Protein AF-A0A924YQ47-F1 (afdb_monomer_lite)

Sequence (89 aa):
MDAPQPNSEMPRAGSDTERQNDAELAKSLSLSRRRAPVVSVPGLTILRCLGEGAYGSVWLAREKNTGKLVAVKVYSHRGGLDWSLLCRE

Foldseek 3Di:
DDDDDDPPPDPDPDDPDDDDDPVRVVVVCVVPPDDDPPDDDPQKAWDAWPDADPQGTWTWIAGNPPRDTDIDGDGPDPPDPPVVVVPDD

Structure (mmCIF, N/CA/C/O backbone):
data_AF-A0A924YQ47-F1
#
_entry.id   AF-A0A924YQ47-F1
#
loop_
_atom_site.group_PDB
_atom_site.id
_atom_site.type_symbol
_atom_site.label_atom_id
_atom_site.label_alt_id
_atom_site.label_comp_id
_atom_site.label_asym_id
_atom_site.label_entity_id
_atom_site.label_seq_id
_atom_site.pdbx_PDB_ins_code
_atom_site.Cartn_x
_atom_site.Cartn_y
_atom_site.Cartn_z
_atom_site.occupancy
_atom_site.B_iso_or_equiv
_atom_site.auth_seq_id
_atom_site.auth_comp_id
_atom_site.auth_asym_id
_atom_site.auth_atom_id
_atom_site.pdbx_PDB_model_num
ATOM 1 N N . MET A 1 1 ? -3.634 -54.679 -41.715 1.00 43.31 1 MET A N 1
ATOM 2 C CA . MET A 1 1 ? -4.016 -54.341 -40.329 1.00 43.31 1 MET A CA 1
ATOM 3 C C . MET A 1 1 ? -2.799 -53.673 -39.723 1.00 43.31 1 MET A C 1
ATOM 5 O O . MET A 1 1 ? -1.943 -54.368 -39.200 1.00 43.31 1 MET A O 1
ATOM 9 N N . ASP A 1 2 ? -2.664 -52.363 -39.917 1.00 44.69 2 ASP A N 1
ATOM 10 C CA . ASP A 1 2 ? -1.546 -51.584 -39.376 1.00 44.69 2 ASP A CA 1
ATOM 11 C C . ASP A 1 2 ? -1.962 -51.004 -38.026 1.00 44.69 2 ASP A C 1
ATOM 13 O O . ASP A 1 2 ? -2.970 -50.303 -37.924 1.00 44.69 2 ASP A O 1
ATOM 17 N N . ALA A 1 3 ? -1.224 -51.364 -36.980 1.00 53.28 3 ALA A N 1
ATOM 18 C CA . ALA A 1 3 ? -1.405 -50.831 -35.638 1.00 53.28 3 ALA A CA 1
ATOM 19 C C . ALA A 1 3 ? -0.717 -49.453 -35.527 1.00 53.28 3 ALA A C 1
ATOM 21 O O . ALA A 1 3 ? 0.382 -49.284 -36.057 1.00 53.28 3 ALA A O 1
ATOM 22 N N . PRO A 1 4 ? -1.310 -48.468 -34.832 1.00 48.12 4 PRO A N 1
ATOM 23 C CA . PRO A 1 4 ? -0.703 -47.151 -34.668 1.00 48.12 4 PRO A CA 1
ATOM 24 C C . PRO A 1 4 ? 0.455 -47.201 -33.661 1.00 48.12 4 PRO A C 1
ATOM 26 O O . PRO A 1 4 ? 0.306 -47.720 -32.554 1.00 48.12 4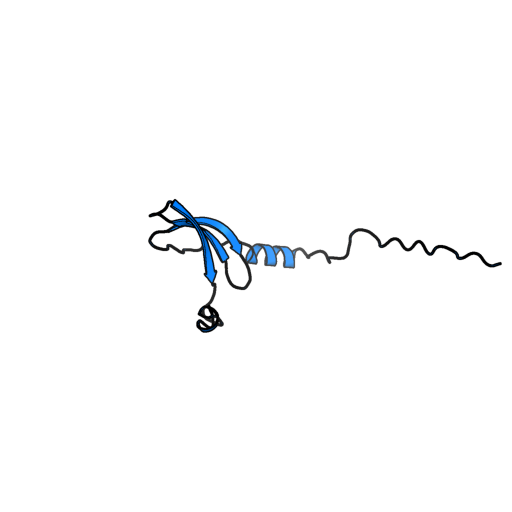 PRO A O 1
ATOM 29 N N . GLN A 1 5 ? 1.606 -46.626 -34.020 1.00 57.41 5 GLN A N 1
ATOM 30 C CA . GLN A 1 5 ? 2.683 -46.378 -33.060 1.00 57.41 5 GLN A CA 1
ATOM 31 C C . GLN A 1 5 ? 2.315 -45.192 -32.151 1.00 57.41 5 GLN A C 1
ATOM 33 O O . GLN A 1 5 ? 1.930 -44.139 -32.666 1.00 57.41 5 GLN A O 1
ATOM 38 N N . PRO A 1 6 ? 2.428 -45.314 -30.816 1.00 49.59 6 PRO A N 1
ATOM 39 C CA . PRO A 1 6 ? 2.219 -44.188 -29.921 1.00 49.59 6 PRO A CA 1
ATOM 40 C C . PRO A 1 6 ? 3.456 -43.286 -29.943 1.00 49.59 6 PRO A C 1
ATOM 42 O O . PRO A 1 6 ? 4.529 -43.660 -29.474 1.00 49.59 6 PRO A O 1
ATOM 45 N N . ASN A 1 7 ? 3.297 -42.078 -30.479 1.00 51.94 7 ASN A N 1
ATOM 46 C CA . ASN A 1 7 ? 4.305 -41.031 -30.385 1.00 51.94 7 ASN A CA 1
ATOM 47 C C . ASN A 1 7 ? 4.339 -40.527 -28.928 1.00 51.94 7 ASN A C 1
ATOM 49 O O . ASN A 1 7 ? 3.577 -39.640 -28.544 1.00 51.94 7 ASN A O 1
ATOM 53 N N . SER A 1 8 ? 5.163 -41.149 -28.081 1.00 56.38 8 SER A N 1
ATOM 54 C CA . SER A 1 8 ? 5.432 -40.682 -26.716 1.00 56.38 8 SER A CA 1
ATOM 55 C C . SER A 1 8 ? 6.364 -39.476 -26.752 1.00 56.38 8 SER A C 1
ATOM 57 O O . SER A 1 8 ? 7.548 -39.578 -26.440 1.00 56.38 8 SER A O 1
ATOM 59 N N . GLU A 1 9 ? 5.827 -38.316 -27.116 1.00 54.09 9 GLU A N 1
ATOM 60 C CA . GLU A 1 9 ? 6.516 -37.048 -26.907 1.00 54.09 9 GLU A CA 1
ATOM 61 C C . GLU A 1 9 ? 6.077 -36.478 -25.555 1.00 54.09 9 GLU A C 1
ATOM 63 O O . GLU A 1 9 ? 5.042 -35.834 -25.406 1.00 54.09 9 GLU A O 1
ATOM 68 N N . MET A 1 10 ? 6.848 -36.822 -24.526 1.00 55.44 10 MET A N 1
ATOM 69 C CA . MET A 1 10 ? 6.714 -36.275 -23.180 1.00 55.44 10 MET A CA 1
ATOM 70 C C . MET A 1 10 ? 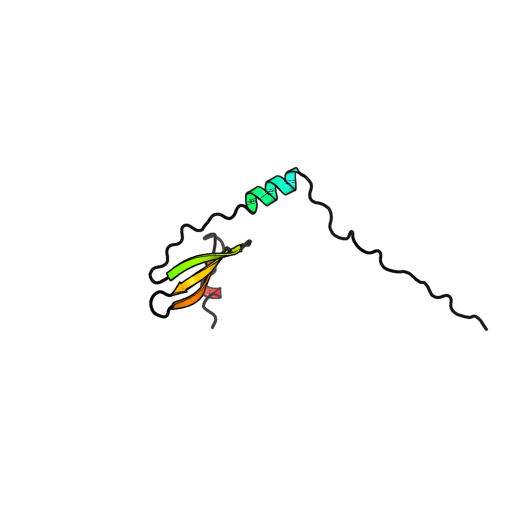7.345 -34.869 -23.182 1.00 55.44 10 MET A C 1
ATOM 72 O O . MET A 1 10 ? 8.545 -34.770 -23.459 1.00 55.44 10 MET A O 1
ATOM 76 N N . PRO A 1 11 ? 6.612 -33.773 -22.900 1.00 54.19 11 PRO A N 1
ATOM 77 C CA . PRO A 1 11 ? 7.219 -32.449 -22.858 1.00 54.19 11 PRO A CA 1
ATOM 78 C C . PRO A 1 11 ? 8.205 -32.378 -21.692 1.00 54.19 11 PRO A C 1
ATOM 80 O O . PRO A 1 11 ? 7.873 -32.691 -20.547 1.00 54.19 11 PRO A O 1
ATOM 83 N N . ARG A 1 12 ? 9.446 -32.012 -22.017 1.00 56.56 12 ARG A N 1
ATOM 84 C CA . ARG A 1 12 ? 10.578 -31.920 -21.096 1.00 56.56 12 ARG A CA 1
ATOM 85 C C . ARG A 1 12 ? 10.247 -30.965 -19.952 1.00 56.56 12 ARG A C 1
ATOM 87 O O . ARG A 1 12 ? 9.975 -29.791 -20.169 1.00 56.56 12 ARG A O 1
ATOM 94 N N . ALA A 1 13 ? 10.308 -31.473 -18.728 1.00 55.47 13 ALA A N 1
ATOM 95 C CA . ALA A 1 13 ? 10.210 -30.654 -17.536 1.00 55.47 13 ALA A CA 1
ATOM 96 C C . ALA A 1 13 ? 11.420 -29.702 -17.435 1.00 55.47 13 ALA A C 1
ATOM 98 O O . ALA A 1 13 ? 12.554 -30.157 -17.307 1.00 55.47 13 ALA A O 1
ATOM 99 N N . GLY A 1 14 ? 11.152 -28.391 -17.420 1.00 59.09 14 GLY A N 1
ATOM 100 C CA . GLY A 1 14 ? 11.921 -27.420 -16.638 1.00 59.09 14 GLY A CA 1
ATOM 101 C C . GLY A 1 14 ? 13.084 -26.697 -17.321 1.00 59.09 14 GLY A C 1
ATOM 102 O O . GLY A 1 14 ? 14.213 -26.821 -16.854 1.00 59.09 14 GLY A O 1
ATOM 103 N N . SER A 1 15 ? 12.825 -25.862 -18.335 1.00 59.16 15 SER A N 1
ATOM 104 C CA . SER A 1 15 ? 13.756 -24.777 -18.713 1.00 59.16 15 SER A CA 1
ATOM 105 C C . SER A 1 15 ? 13.130 -23.673 -19.585 1.00 59.16 15 SER A C 1
ATOM 107 O O . SER A 1 15 ? 13.788 -23.185 -20.495 1.00 59.16 15 SER A O 1
ATOM 109 N N . ASP A 1 16 ? 11.876 -23.269 -19.359 1.00 64.38 16 ASP A N 1
ATOM 110 C CA . ASP A 1 16 ? 11.232 -22.261 -20.230 1.00 64.38 16 ASP A CA 1
ATOM 111 C C . ASP A 1 16 ? 11.529 -20.804 -19.837 1.00 64.38 16 ASP A C 1
ATOM 113 O O . ASP A 1 16 ? 11.098 -19.871 -20.512 1.00 64.38 16 ASP A O 1
ATOM 117 N N . THR A 1 17 ? 12.263 -20.571 -18.746 1.00 66.69 17 THR A N 1
ATOM 118 C CA . THR A 1 17 ? 12.676 -19.221 -18.342 1.00 66.69 17 THR A CA 1
ATOM 119 C C . THR A 1 17 ? 14.187 -19.075 -18.447 1.00 66.69 17 THR A C 1
ATOM 121 O O . THR A 1 17 ? 14.938 -19.733 -17.723 1.00 66.69 17 THR A O 1
ATOM 124 N N . GLU A 1 18 ? 14.612 -18.192 -19.350 1.00 79.69 18 GLU A N 1
ATOM 125 C CA . GLU A 1 18 ? 16.000 -17.753 -19.507 1.00 79.69 18 GLU A CA 1
ATOM 126 C C . GLU A 1 18 ? 16.559 -17.277 -18.155 1.00 79.69 18 GLU A C 1
ATOM 128 O O . GLU A 1 18 ? 15.904 -16.532 -17.417 1.00 79.69 18 GLU A O 1
ATOM 133 N N . ARG A 1 19 ? 17.773 -17.715 -17.801 1.00 78.94 19 ARG A N 1
ATOM 134 C CA . ARG A 1 19 ? 18.404 -17.313 -16.537 1.00 78.94 19 ARG A CA 1
ATOM 135 C C . ARG A 1 19 ? 18.929 -15.884 -16.638 1.00 78.94 19 ARG A C 1
ATOM 137 O O . ARG A 1 19 ? 19.732 -15.577 -17.512 1.00 78.94 19 ARG A O 1
ATOM 144 N N . GLN A 1 20 ? 18.532 -15.042 -15.687 1.00 79.81 20 GLN A N 1
ATOM 145 C CA . GLN A 1 20 ? 19.079 -13.693 -15.538 1.00 79.81 20 GLN A CA 1
ATOM 146 C C . GLN A 1 20 ? 20.603 -13.733 -15.354 1.00 79.81 20 GLN A C 1
ATOM 148 O O . GLN A 1 20 ? 21.114 -14.520 -14.554 1.00 79.81 20 GLN A O 1
ATOM 153 N N . ASN A 1 21 ? 21.318 -12.854 -16.060 1.00 88.31 21 ASN A N 1
ATOM 154 C CA . ASN A 1 21 ? 22.757 -12.674 -15.862 1.00 88.31 21 ASN A CA 1
ATOM 155 C C . ASN A 1 21 ? 23.056 -11.801 -14.626 1.00 88.31 21 ASN A C 1
ATOM 157 O O . ASN A 1 21 ? 22.179 -11.113 -14.103 1.00 88.31 21 ASN A O 1
ATOM 161 N N . ASP A 1 22 ? 24.307 -11.806 -14.164 1.00 82.06 22 ASP A N 1
ATOM 162 C CA . ASP A 1 22 ? 24.731 -11.116 -12.935 1.00 82.06 22 ASP A CA 1
ATOM 163 C C . ASP A 1 22 ? 24.472 -9.598 -12.958 1.00 82.06 22 ASP A C 1
ATOM 165 O O . ASP A 1 22 ? 24.036 -9.008 -11.966 1.00 82.06 22 ASP A O 1
ATOM 169 N N . ALA A 1 23 ? 24.673 -8.952 -14.111 1.00 77.94 23 ALA A N 1
ATOM 170 C CA . ALA A 1 23 ? 24.434 -7.518 -14.268 1.00 77.94 23 ALA A CA 1
ATOM 171 C C . ALA A 1 23 ? 22.935 -7.182 -14.188 1.00 77.94 23 ALA A C 1
ATOM 173 O O . ALA A 1 23 ? 22.534 -6.208 -13.544 1.00 77.94 23 ALA A O 1
ATOM 174 N N . GLU A 1 24 ? 22.091 -8.009 -14.804 1.00 77.81 24 GLU A N 1
ATOM 175 C CA . GLU A 1 24 ? 20.639 -7.891 -14.720 1.00 77.81 24 GLU A CA 1
ATOM 176 C C . GLU A 1 24 ? 20.118 -8.221 -13.328 1.00 77.81 24 GLU A C 1
ATOM 178 O O . GLU A 1 24 ? 19.182 -7.565 -12.876 1.00 77.81 24 GLU A O 1
ATOM 183 N N . LEU A 1 25 ? 20.723 -9.184 -12.633 1.00 77.81 25 LEU A N 1
ATOM 184 C CA . LEU A 1 25 ? 20.395 -9.522 -11.252 1.00 77.81 25 LEU A CA 1
ATOM 185 C C . LEU A 1 25 ? 20.735 -8.367 -10.306 1.00 77.81 25 LEU A C 1
ATOM 187 O O . LEU A 1 25 ? 19.910 -7.982 -9.481 1.00 77.81 25 LEU A O 1
ATOM 191 N N . ALA A 1 26 ? 21.915 -7.758 -10.439 1.00 73.12 26 ALA A N 1
ATOM 192 C CA . ALA A 1 26 ? 22.297 -6.585 -9.653 1.00 73.12 26 ALA A CA 1
ATOM 193 C C . ALA A 1 26 ? 21.345 -5.404 -9.909 1.00 73.12 26 ALA A C 1
ATOM 195 O O . ALA A 1 26 ? 20.904 -4.728 -8.971 1.00 73.12 26 ALA A O 1
ATOM 196 N N . LYS A 1 27 ? 20.959 -5.193 -11.173 1.00 73.62 27 LYS A N 1
ATOM 197 C CA . LYS A 1 27 ? 19.971 -4.183 -11.560 1.00 73.62 27 LYS A CA 1
ATOM 198 C C . LYS A 1 27 ? 18.592 -4.496 -10.977 1.00 73.62 27 LYS A C 1
ATOM 200 O O . LYS A 1 27 ? 18.004 -3.615 -10.352 1.00 73.62 27 LYS A O 1
ATOM 205 N N . SER A 1 28 ? 18.093 -5.726 -11.097 1.00 70.19 28 SER A N 1
ATOM 206 C CA . SER A 1 28 ? 16.796 -6.116 -10.534 1.00 70.19 28 SER A CA 1
ATOM 207 C C . SER A 1 28 ? 16.801 -6.041 -9.015 1.00 70.19 28 SER A C 1
ATOM 209 O O . SER A 1 28 ? 15.845 -5.536 -8.442 1.00 70.19 28 SER A O 1
ATOM 211 N N . LEU A 1 29 ? 17.891 -6.438 -8.354 1.00 69.81 29 LEU A N 1
ATOM 212 C CA . LEU A 1 29 ? 18.070 -6.270 -6.915 1.00 69.81 29 LEU A CA 1
ATOM 213 C C . LEU A 1 29 ? 17.977 -4.796 -6.541 1.00 69.81 29 LEU A C 1
ATOM 215 O O . LEU A 1 29 ? 17.164 -4.458 -5.688 1.00 69.81 29 LEU A O 1
ATOM 219 N N . SER A 1 30 ? 18.719 -3.915 -7.220 1.00 66.12 30 SER A N 1
ATOM 220 C CA . SER A 1 30 ? 18.690 -2.470 -6.961 1.00 66.12 30 SER A CA 1
ATOM 221 C C . SER A 1 30 ? 17.299 -1.847 -7.144 1.00 66.12 30 SER A C 1
ATOM 223 O O . SER A 1 30 ? 16.898 -1.032 -6.315 1.00 66.12 30 SER A O 1
ATOM 225 N N . LEU A 1 31 ? 16.545 -2.282 -8.162 1.00 63.41 31 LEU A N 1
ATOM 226 C CA . LEU A 1 31 ? 15.168 -1.853 -8.434 1.00 63.41 31 LEU A CA 1
ATOM 227 C C . LEU A 1 31 ? 14.154 -2.475 -7.463 1.00 63.41 31 LEU A C 1
ATOM 229 O O . LEU A 1 31 ? 13.151 -1.851 -7.143 1.00 63.41 31 LEU A O 1
ATOM 233 N N . SER A 1 32 ? 14.425 -3.685 -6.970 1.00 61.47 32 SER A N 1
ATOM 234 C CA . SER A 1 32 ? 13.588 -4.401 -6.000 1.00 61.47 32 SER A CA 1
ATOM 235 C C . SER A 1 32 ? 13.843 -3.985 -4.550 1.00 61.47 32 SER A C 1
ATOM 237 O O . SER A 1 32 ? 13.144 -4.458 -3.649 1.00 61.47 32 SER A O 1
ATOM 239 N N . ARG A 1 33 ? 14.853 -3.133 -4.289 1.00 61.38 33 ARG A N 1
ATOM 240 C CA . ARG A 1 33 ? 15.130 -2.618 -2.941 1.00 61.38 33 ARG A CA 1
ATOM 241 C C . ARG A 1 33 ? 13.911 -1.841 -2.465 1.00 61.38 33 ARG A C 1
ATOM 243 O O . ARG A 1 33 ? 13.746 -0.669 -2.793 1.00 61.38 33 ARG A O 1
ATOM 250 N N . ARG A 1 34 ? 13.107 -2.511 -1.638 1.00 58.06 34 ARG A N 1
ATOM 251 C CA . ARG A 1 34 ? 11.927 -1.967 -0.967 1.00 58.06 34 ARG A CA 1
ATOM 252 C C . ARG A 1 34 ? 12.320 -0.700 -0.221 1.00 58.06 34 ARG A C 1
ATOM 254 O O . ARG A 1 34 ? 12.906 -0.764 0.862 1.00 58.06 34 ARG A O 1
ATOM 261 N N . ARG A 1 35 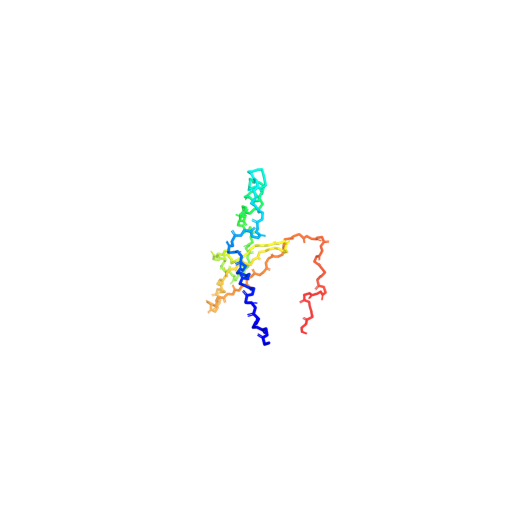? 12.000 0.463 -0.780 1.00 60.75 35 ARG A N 1
ATOM 262 C CA . ARG A 1 35 ? 11.988 1.693 0.007 1.00 60.75 35 ARG A CA 1
ATOM 263 C C . ARG A 1 35 ? 10.712 1.654 0.825 1.00 60.75 35 ARG A C 1
ATOM 265 O O . ARG A 1 35 ? 9.620 1.631 0.268 1.00 60.75 35 ARG A O 1
ATOM 272 N N . ALA A 1 36 ? 10.846 1.627 2.150 1.00 58.06 36 ALA A N 1
ATOM 273 C CA . ALA A 1 36 ? 9.704 1.919 2.999 1.00 58.06 36 ALA A CA 1
ATOM 274 C C . ALA A 1 36 ? 9.155 3.288 2.560 1.00 58.06 36 ALA A C 1
ATOM 276 O O . ALA A 1 36 ? 9.931 4.249 2.485 1.00 58.06 36 ALA A O 1
ATOM 277 N N . PRO A 1 37 ? 7.871 3.397 2.193 1.00 57.91 37 PRO A N 1
ATOM 278 C CA . PRO A 1 37 ? 7.294 4.661 1.832 1.00 57.91 37 PRO A CA 1
ATOM 279 C C . PRO A 1 37 ? 7.365 5.518 3.081 1.00 57.91 37 PRO A C 1
ATOM 281 O O . PRO A 1 37 ? 6.949 5.114 4.169 1.00 57.91 37 PRO A O 1
ATOM 284 N N . VAL A 1 38 ? 7.862 6.734 2.911 1.00 62.97 38 VAL A N 1
ATOM 285 C CA . VAL A 1 38 ? 7.706 7.790 3.907 1.00 62.97 38 VAL A CA 1
ATOM 286 C C . VAL A 1 38 ? 6.261 8.293 3.807 1.00 62.97 38 VAL A C 1
ATOM 288 O O . VAL A 1 38 ? 6.012 9.448 3.483 1.00 62.97 38 VAL A O 1
ATOM 291 N N . VAL A 1 39 ? 5.281 7.395 3.966 1.00 66.88 39 VAL A N 1
ATOM 292 C CA . VAL A 1 39 ? 3.858 7.735 3.937 1.00 66.88 39 VAL A CA 1
ATOM 293 C C . VAL A 1 39 ? 3.315 7.593 5.350 1.00 66.88 39 VAL A C 1
ATOM 295 O O . VAL A 1 39 ? 3.262 6.507 5.924 1.00 66.88 39 VAL A O 1
ATOM 298 N N . SER A 1 40 ? 2.952 8.730 5.934 1.00 75.81 40 SER A N 1
ATOM 299 C CA . SER A 1 40 ? 2.211 8.795 7.187 1.00 75.81 40 SER A CA 1
ATOM 300 C C . SER A 1 40 ? 0.809 9.279 6.850 1.00 75.81 40 SER A C 1
ATOM 302 O O . SER A 1 40 ? 0.642 10.396 6.363 1.00 75.81 40 SER A O 1
ATOM 304 N N . VAL A 1 41 ? -0.188 8.418 7.049 1.00 83.50 41 VAL A N 1
ATOM 305 C CA . VAL A 1 41 ? -1.599 8.748 6.822 1.00 83.50 41 VAL A CA 1
ATOM 306 C C . VAL A 1 41 ? -2.265 8.917 8.190 1.00 83.50 41 VAL A C 1
ATOM 308 O O . VAL A 1 41 ? -2.272 7.961 8.973 1.00 83.50 41 VAL A O 1
ATOM 311 N N . PRO A 1 42 ? -2.811 10.103 8.522 1.00 89.94 42 PRO A N 1
ATOM 312 C CA . PRO A 1 42 ? -3.520 10.314 9.779 1.00 89.94 42 PRO A CA 1
ATOM 313 C C . PRO A 1 42 ? -4.616 9.264 9.994 1.00 89.94 42 PRO A C 1
ATOM 315 O O . PRO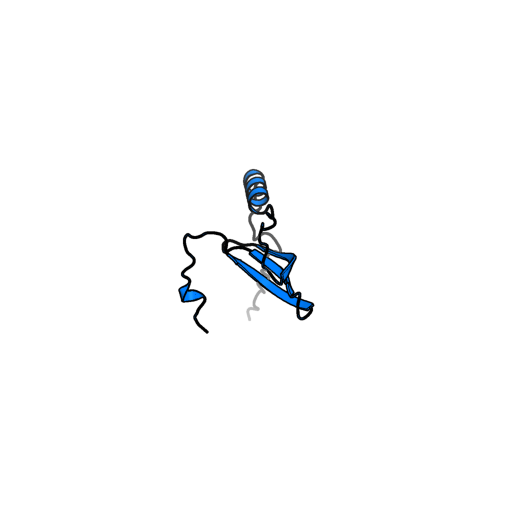 A 1 42 ? -5.325 8.892 9.067 1.00 89.94 42 PRO A O 1
ATOM 318 N N . GLY A 1 43 ? -4.741 8.759 11.222 1.00 92.25 43 GLY A N 1
ATOM 319 C CA . GL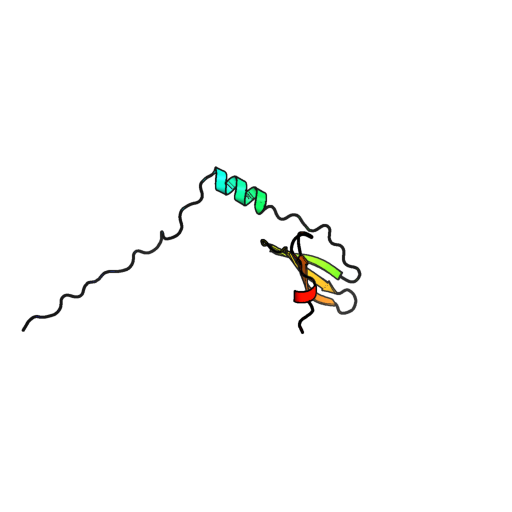Y A 1 43 ? -5.721 7.717 11.548 1.00 92.25 43 GLY A CA 1
ATOM 320 C C . GLY A 1 43 ? -5.329 6.291 11.140 1.00 92.25 43 GLY A C 1
ATOM 321 O O . GLY A 1 43 ? -5.999 5.356 11.572 1.00 92.25 43 GLY A O 1
ATOM 322 N N . LEU A 1 44 ? -4.227 6.089 10.408 1.00 93.81 44 LEU A N 1
ATOM 323 C CA . LEU A 1 44 ? -3.703 4.765 10.063 1.00 93.81 44 LEU A CA 1
ATOM 324 C C . LEU A 1 44 ? -2.327 4.525 10.697 1.00 93.81 44 LEU A C 1
ATOM 326 O O . LEU A 1 44 ? -1.490 5.421 10.786 1.00 93.81 44 LEU A O 1
ATOM 330 N N . THR A 1 45 ? -2.079 3.287 11.111 1.00 93.62 45 THR A N 1
ATOM 331 C CA . THR A 1 45 ? -0.746 2.795 11.473 1.00 93.62 45 THR A CA 1
ATOM 332 C C . THR A 1 45 ? -0.286 1.826 10.391 1.00 93.62 45 THR A C 1
ATOM 334 O O . THR A 1 45 ? -0.844 0.736 10.273 1.00 93.62 45 THR A O 1
ATOM 337 N N . ILE A 1 46 ? 0.707 2.216 9.588 1.00 91.62 46 ILE A N 1
ATOM 338 C CA . ILE A 1 46 ? 1.288 1.355 8.548 1.00 91.62 46 ILE A CA 1
ATOM 339 C C . ILE A 1 46 ? 2.085 0.223 9.212 1.00 91.62 46 ILE A C 1
ATOM 341 O O . ILE A 1 46 ? 2.905 0.481 10.088 1.00 91.62 46 ILE A O 1
ATOM 345 N N . LEU A 1 47 ? 1.836 -1.026 8.810 1.00 91.62 47 LEU A N 1
ATOM 346 C CA . LEU A 1 47 ? 2.415 -2.223 9.431 1.00 91.62 47 LEU A CA 1
ATOM 347 C C . LEU A 1 47 ? 3.489 -2.882 8.561 1.00 91.62 47 LEU A C 1
ATOM 349 O O . LEU A 1 47 ? 4.614 -3.070 9.012 1.00 91.62 47 LEU A O 1
ATOM 353 N N . ARG A 1 48 ? 3.158 -3.272 7.322 1.00 90.06 48 ARG A N 1
ATOM 354 C CA . ARG A 1 48 ? 4.107 -3.946 6.414 1.00 90.06 48 ARG A CA 1
ATOM 355 C C . ARG A 1 48 ? 3.730 -3.794 4.945 1.00 90.06 48 ARG A C 1
ATOM 357 O O . ARG A 1 48 ? 2.554 -3.649 4.621 1.00 90.06 48 ARG A O 1
ATOM 364 N N . CYS A 1 49 ? 4.721 -3.910 4.063 1.00 89.75 49 CYS A N 1
ATOM 365 C CA . CYS A 1 49 ? 4.500 -4.001 2.621 1.00 89.75 49 CYS A CA 1
ATOM 366 C C . CYS A 1 49 ? 3.828 -5.336 2.276 1.00 89.75 49 CYS A C 1
ATOM 368 O O . CYS A 1 49 ? 4.297 -6.390 2.713 1.00 89.75 49 CYS A O 1
ATOM 370 N N . LEU A 1 50 ? 2.752 -5.282 1.494 1.00 90.38 50 LEU A N 1
ATOM 371 C CA . LEU A 1 50 ? 2.092 -6.449 0.904 1.00 90.38 50 LEU A CA 1
ATOM 372 C C . LEU A 1 50 ? 2.566 -6.701 -0.531 1.00 90.38 50 LEU A C 1
ATOM 374 O O . LEU A 1 50 ? 2.654 -7.853 -0.940 1.00 90.38 50 LEU A O 1
ATOM 378 N N . GLY A 1 51 ? 2.908 -5.649 -1.277 1.00 85.94 51 GLY A N 1
ATOM 379 C CA . GLY A 1 51 ? 3.418 -5.772 -2.639 1.00 85.94 51 GLY A CA 1
ATOM 380 C C . GLY A 1 51 ? 3.907 -4.444 -3.203 1.00 85.94 51 GLY A C 1
ATOM 381 O O . GLY A 1 51 ? 3.482 -3.376 -2.771 1.00 85.94 51 GLY A O 1
ATOM 382 N N . GLU A 1 52 ? 4.799 -4.517 -4.181 1.00 86.38 52 GLU A N 1
ATOM 383 C CA . GLU A 1 52 ? 5.340 -3.371 -4.907 1.00 86.38 52 GLU A CA 1
ATOM 384 C C . GLU A 1 52 ? 5.445 -3.741 -6.386 1.00 86.38 52 GLU A C 1
ATOM 386 O O . GLU A 1 52 ? 5.748 -4.885 -6.725 1.00 86.38 52 GLU A O 1
ATOM 391 N N . GLY A 1 53 ? 5.151 -2.790 -7.265 1.00 81.88 53 GLY A N 1
ATOM 392 C CA . GLY A 1 53 ? 5.185 -2.982 -8.706 1.00 81.88 53 GLY A CA 1
ATOM 393 C C . GLY A 1 53 ? 5.257 -1.656 -9.454 1.00 81.88 53 GLY A C 1
ATOM 394 O O . GLY A 1 53 ? 5.357 -0.587 -8.853 1.00 81.88 53 GLY A O 1
ATOM 395 N N . ALA A 1 54 ? 5.166 -1.725 -10.783 1.00 79.00 54 ALA A N 1
ATOM 396 C CA . ALA A 1 54 ? 5.344 -0.569 -11.668 1.00 79.00 54 ALA A CA 1
ATOM 397 C C . ALA A 1 54 ? 4.427 0.626 -11.336 1.00 79.00 54 ALA A C 1
ATOM 399 O O . ALA A 1 54 ? 4.815 1.775 -11.521 1.00 79.00 54 ALA A O 1
ATOM 400 N N . TYR A 1 55 ? 3.229 0.361 -10.808 1.00 77.00 55 TYR A N 1
ATOM 401 C CA . TYR A 1 55 ? 2.225 1.382 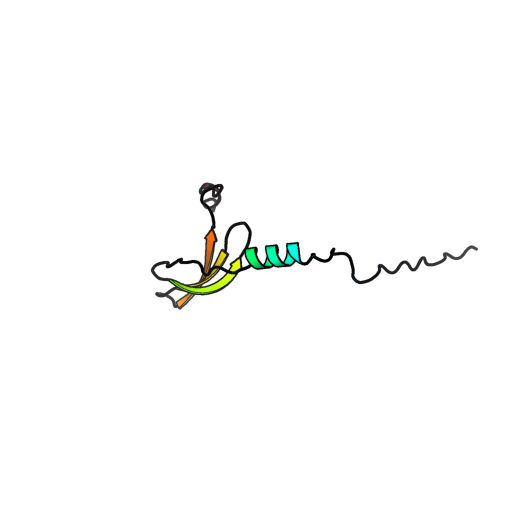-10.487 1.00 77.00 55 TYR A CA 1
ATOM 402 C C . TYR A 1 55 ? 2.301 1.910 -9.047 1.00 77.00 55 TYR A C 1
ATOM 404 O O . TYR A 1 55 ? 1.528 2.793 -8.675 1.00 77.00 55 TYR A O 1
ATOM 412 N N . GLY A 1 56 ? 3.198 1.375 -8.219 1.00 84.31 56 GLY A N 1
ATOM 413 C CA . GLY A 1 56 ? 3.336 1.749 -6.815 1.00 84.31 56 GLY A CA 1
ATOM 414 C C . GLY A 1 56 ? 3.339 0.552 -5.874 1.00 84.31 56 GLY A C 1
ATOM 415 O O . GLY A 1 56 ? 3.719 -0.556 -6.247 1.00 84.31 56 GLY A O 1
ATOM 416 N N . SER A 1 57 ? 2.930 0.774 -4.629 1.00 88.19 57 SER A N 1
ATOM 417 C CA . SER A 1 57 ? 3.028 -0.215 -3.555 1.00 88.19 57 SER A CA 1
ATOM 418 C C . SER A 1 57 ? 1.737 -0.339 -2.752 1.00 88.19 57 SER A C 1
ATOM 420 O O . SER A 1 57 ? 0.945 0.594 -2.660 1.00 88.19 57 SER A O 1
ATOM 422 N N . VAL A 1 58 ? 1.507 -1.512 -2.172 1.00 90.44 58 VAL A N 1
ATOM 423 C CA . VAL A 1 58 ? 0.355 -1.817 -1.321 1.00 90.44 58 VAL A CA 1
ATOM 424 C C . VAL A 1 58 ? 0.851 -2.175 0.069 1.00 90.44 58 VAL A C 1
ATOM 426 O O . VAL A 1 58 ? 1.741 -3.011 0.226 1.00 90.44 58 VAL A O 1
ATOM 429 N N . TRP A 1 59 ? 0.251 -1.560 1.081 1.00 92.12 59 TRP A N 1
ATOM 430 C CA . TRP A 1 59 ? 0.660 -1.676 2.475 1.00 92.12 59 TRP A CA 1
ATOM 431 C C . TRP A 1 59 ? -0.491 -2.142 3.346 1.00 92.12 59 TRP A C 1
ATOM 433 O O . TRP A 1 59 ? -1.617 -1.678 3.208 1.00 92.12 59 TRP A O 1
ATOM 443 N N . LEU A 1 60 ? -0.195 -3.040 4.278 1.00 93.19 60 LEU A N 1
ATOM 444 C CA . LEU A 1 60 ? -1.108 -3.367 5.359 1.00 93.19 60 LEU A CA 1
ATOM 445 C C . LEU A 1 60 ? -1.057 -2.239 6.385 1.00 93.19 60 LEU A C 1
ATOM 447 O O . LEU A 1 60 ? 0.027 -1.908 6.873 1.00 93.19 60 LEU A O 1
ATOM 451 N N . ALA A 1 61 ? -2.212 -1.700 6.751 1.00 94.44 61 ALA A N 1
ATOM 452 C CA . ALA A 1 61 ? -2.341 -0.715 7.812 1.00 94.44 61 ALA A CA 1
ATOM 453 C C . ALA A 1 61 ? -3.444 -1.103 8.797 1.00 94.44 61 ALA A C 1
ATOM 455 O O . ALA A 1 61 ? -4.358 -1.858 8.464 1.00 94.44 61 ALA A O 1
ATOM 456 N N . ARG A 1 62 ? -3.360 -0.564 10.012 1.00 95.88 62 ARG A N 1
ATOM 457 C CA . ARG A 1 62 ? -4.413 -0.651 11.023 1.00 95.88 62 ARG A CA 1
ATOM 458 C C . ARG A 1 62 ? -5.092 0.701 11.176 1.00 95.88 62 ARG A C 1
ATOM 460 O O . ARG A 1 62 ? -4.416 1.686 11.469 1.00 95.88 62 ARG A O 1
ATOM 467 N N . GLU A 1 63 ? -6.407 0.747 11.011 1.00 96.12 63 GLU A N 1
ATOM 468 C CA . GLU A 1 63 ? -7.197 1.941 11.310 1.00 96.12 63 GLU A CA 1
ATOM 469 C C . GLU A 1 63 ? -7.293 2.144 12.825 1.00 96.12 63 GLU A C 1
ATOM 471 O O . GLU A 1 63 ? -7.656 1.226 13.560 1.00 96.12 63 GLU A O 1
ATOM 476 N N . LYS A 1 64 ? -6.956 3.343 13.310 1.00 95.06 64 LYS A N 1
ATOM 477 C CA . LYS A 1 64 ? -6.859 3.634 14.749 1.00 95.06 64 LYS A CA 1
ATOM 478 C C . LYS A 1 64 ? -8.212 3.598 15.460 1.00 95.06 64 LYS A C 1
ATOM 480 O O . LYS A 1 64 ? -8.265 3.155 16.600 1.00 95.06 64 LYS A O 1
ATOM 485 N N . ASN A 1 65 ? -9.283 4.025 14.791 1.00 94.75 65 ASN A N 1
ATOM 486 C CA . ASN A 1 65 ? -10.604 4.149 15.414 1.00 94.75 65 ASN A CA 1
ATOM 487 C C . ASN A 1 65 ? -11.302 2.795 15.584 1.00 94.75 65 ASN A C 1
ATOM 489 O O . ASN A 1 65 ? -11.872 2.528 16.636 1.00 94.75 65 ASN A O 1
ATOM 493 N N . THR A 1 66 ? -11.257 1.931 14.566 1.00 95.81 66 THR A N 1
ATOM 494 C CA . THR A 1 66 ? -11.963 0.636 14.599 1.00 95.81 66 THR A CA 1
ATOM 495 C C . THR A 1 66 ? -11.042 -0.558 14.829 1.00 95.81 66 THR A C 1
ATOM 497 O O . THR A 1 66 ? -11.509 -1.667 15.075 1.00 95.81 66 THR A O 1
ATOM 500 N N . GLY A 1 67 ? -9.727 -0.372 14.704 1.00 94.94 67 GLY A N 1
ATOM 501 C CA . GLY A 1 67 ? -8.749 -1.451 14.758 1.00 94.94 67 GLY A CA 1
ATOM 502 C C . GLY A 1 67 ? -8.712 -2.341 13.513 1.00 94.94 67 GLY A C 1
ATOM 503 O O . GLY A 1 67 ? -7.915 -3.282 13.506 1.00 94.94 67 GLY A O 1
ATOM 504 N N . LYS A 1 68 ? -9.527 -2.066 12.484 1.00 97.12 68 LYS A N 1
ATOM 505 C CA . LYS A 1 68 ? -9.594 -2.854 11.245 1.00 97.12 68 LYS A CA 1
ATOM 506 C C . LYS A 1 68 ? -8.264 -2.847 10.496 1.00 97.12 68 LYS A C 1
ATOM 508 O O . LYS A 1 68 ? -7.548 -1.844 10.469 1.00 97.12 68 LYS A O 1
ATOM 513 N N . LEU A 1 69 ? -7.965 -3.975 9.859 1.00 97.19 69 LEU A N 1
ATOM 514 C CA . LEU A 1 69 ? -6.847 -4.109 8.933 1.00 97.19 69 LEU A CA 1
ATOM 515 C C . LEU A 1 69 ? -7.298 -3.716 7.527 1.00 97.19 69 LEU A C 1
ATOM 517 O O . LEU A 1 69 ? -8.293 -4.235 7.029 1.00 97.19 69 LEU A O 1
ATOM 521 N N . VAL A 1 70 ? -6.558 -2.809 6.895 1.00 95.19 70 VAL A N 1
ATOM 522 C CA . VAL A 1 70 ? -6.868 -2.268 5.568 1.00 95.19 70 VAL A CA 1
ATOM 523 C C . VAL A 1 70 ? -5.654 -2.354 4.649 1.00 95.19 70 VAL A C 1
ATOM 525 O O . VAL A 1 70 ? -4.508 -2.299 5.103 1.00 95.19 70 VAL A O 1
ATOM 528 N N . ALA A 1 71 ? -5.907 -2.480 3.347 1.00 95.06 71 ALA A N 1
ATOM 529 C CA . ALA A 1 71 ? -4.885 -2.381 2.314 1.00 95.06 71 ALA A CA 1
ATOM 530 C C . ALA A 1 71 ? -4.824 -0.941 1.789 1.00 95.06 71 ALA A C 1
ATOM 532 O O . ALA A 1 71 ? -5.807 -0.415 1.274 1.00 95.06 71 ALA A O 1
ATOM 533 N N . VAL A 1 72 ? -3.663 -0.304 1.907 1.00 91.12 72 VAL A N 1
ATOM 534 C CA . VAL A 1 72 ? -3.407 1.060 1.437 1.00 91.12 72 VAL A CA 1
ATOM 535 C C . VAL A 1 72 ? -2.598 0.983 0.151 1.00 91.12 72 VAL A C 1
ATOM 537 O O . VAL A 1 72 ? -1.442 0.561 0.177 1.00 91.12 72 VAL A O 1
ATOM 540 N N . LYS A 1 73 ? -3.190 1.387 -0.977 1.00 90.31 73 LYS A N 1
ATOM 541 C CA . LYS A 1 73 ? -2.496 1.466 -2.268 1.00 90.31 73 LYS A CA 1
ATOM 542 C C . LYS A 1 73 ? -1.876 2.851 -2.446 1.00 90.31 73 LYS A C 1
ATOM 544 O O . LYS A 1 73 ? -2.579 3.849 -2.554 1.00 90.31 73 LYS A O 1
ATOM 549 N N . VAL A 1 74 ? -0.551 2.894 -2.467 1.00 84.81 74 VAL A N 1
ATOM 550 C CA . VAL A 1 74 ? 0.273 4.087 -2.661 1.00 84.81 74 VAL A CA 1
ATOM 551 C C . VAL A 1 74 ? 0.762 4.092 -4.102 1.00 84.81 74 VAL A C 1
ATOM 553 O O . VAL A 1 74 ? 1.519 3.210 -4.500 1.00 84.81 74 VAL A O 1
ATOM 556 N N . TYR A 1 75 ? 0.350 5.080 -4.888 1.00 82.88 75 TYR A N 1
ATOM 557 C CA . TYR A 1 75 ? 0.791 5.220 -6.272 1.00 82.88 75 TYR A CA 1
ATOM 558 C C . TYR A 1 75 ? 2.103 6.004 -6.344 1.00 82.88 75 TYR A C 1
ATOM 560 O O . TYR A 1 75 ? 2.207 7.109 -5.808 1.00 82.88 75 TYR A O 1
ATOM 568 N N . SER A 1 76 ? 3.107 5.439 -7.011 1.00 69.19 76 SER A N 1
ATOM 569 C CA . SER A 1 76 ? 4.400 6.092 -7.215 1.00 69.19 76 SER A CA 1
ATOM 570 C C . SER A 1 76 ? 4.381 6.812 -8.569 1.00 69.19 76 SER A C 1
ATOM 572 O O . SER A 1 76 ? 4.290 6.146 -9.593 1.00 69.19 76 SER A O 1
ATOM 574 N N . HIS A 1 77 ? 4.589 8.136 -8.564 1.00 61.50 77 HIS A N 1
ATOM 575 C CA . HIS A 1 77 ? 4.807 9.056 -9.706 1.00 61.50 77 HIS A CA 1
ATOM 576 C C . HIS A 1 77 ? 3.573 9.790 -10.279 1.00 61.50 77 HIS A C 1
ATOM 578 O O . HIS A 1 77 ? 2.548 9.211 -10.623 1.00 61.50 77 HIS A O 1
ATOM 584 N N . ARG A 1 78 ? 3.741 11.116 -10.432 1.00 52.75 78 ARG A N 1
ATOM 585 C CA . ARG A 1 78 ? 2.776 12.129 -10.913 1.00 52.75 78 ARG A CA 1
ATOM 586 C C . ARG A 1 78 ? 2.562 12.159 -12.444 1.00 52.75 78 ARG A C 1
ATOM 588 O O . ARG A 1 78 ? 1.927 13.082 -12.934 1.00 52.75 78 ARG A O 1
ATOM 595 N N . GLY A 1 79 ? 3.115 11.211 -13.206 1.00 52.91 79 GLY A N 1
ATOM 596 C CA . GLY A 1 79 ? 3.200 11.303 -14.676 1.00 52.91 79 GLY A CA 1
ATOM 597 C C . GLY A 1 79 ? 2.091 10.610 -15.477 1.00 52.91 79 GLY A C 1
ATOM 598 O O . GLY A 1 79 ? 2.022 10.805 -16.682 1.00 52.91 79 GLY A O 1
ATOM 599 N N . GLY A 1 80 ? 1.241 9.799 -14.842 1.00 53.31 80 GLY A N 1
ATOM 600 C CA . GLY A 1 80 ? 0.231 9.009 -15.562 1.00 53.31 80 GLY A CA 1
ATOM 601 C C . GLY A 1 80 ? -0.950 8.549 -14.714 1.00 53.31 80 GLY A C 1
ATOM 602 O O . GLY A 1 80 ? -1.679 7.651 -15.124 1.00 53.31 80 GLY A O 1
ATOM 603 N N . LEU A 1 81 ? -1.130 9.127 -13.521 1.00 60.09 81 LEU A N 1
ATOM 604 C CA . LEU A 1 81 ? -2.328 8.872 -12.734 1.00 60.09 81 LEU A CA 1
ATOM 605 C C . LEU A 1 81 ? -3.427 9.810 -13.235 1.00 60.09 81 LEU A C 1
ATOM 607 O O . LEU A 1 81 ? -3.526 10.955 -12.796 1.00 60.09 81 LEU A O 1
ATOM 611 N N . ASP A 1 82 ? -4.220 9.336 -14.190 1.00 59.16 82 ASP A N 1
ATOM 612 C CA . ASP A 1 82 ? -5.484 9.985 -14.494 1.00 59.16 82 ASP A CA 1
ATOM 613 C C . ASP A 1 82 ? -6.431 9.730 -13.316 1.00 59.16 82 ASP A C 1
ATOM 615 O O . ASP A 1 82 ? -6.948 8.626 -13.126 1.00 59.16 82 ASP A O 1
ATOM 619 N N . TRP A 1 83 ? -6.607 10.750 -12.477 1.00 59.12 83 TRP A N 1
ATOM 620 C CA . TRP A 1 83 ? -7.486 10.702 -11.310 1.00 59.12 83 TRP A CA 1
ATOM 621 C C . TRP A 1 83 ? -8.929 10.339 -11.685 1.00 59.12 83 TRP A C 1
ATOM 623 O O . TRP A 1 83 ? -9.644 9.796 -10.846 1.00 59.12 83 TRP A O 1
ATOM 633 N N . SER A 1 84 ? -9.340 10.550 -12.942 1.00 60.50 84 SER A N 1
ATOM 634 C CA . SER A 1 84 ? -10.667 10.157 -13.427 1.00 60.50 84 SER A CA 1
ATOM 635 C C . SER A 1 84 ? -10.872 8.637 -13.476 1.00 60.50 84 SER A C 1
ATOM 637 O O . SER A 1 84 ? -12.000 8.173 -13.320 1.00 60.50 84 SER A O 1
ATOM 639 N N . LEU A 1 85 ? -9.801 7.840 -13.600 1.00 58.53 85 LEU A N 1
ATOM 640 C CA . LEU A 1 85 ? -9.878 6.374 -13.577 1.00 58.53 85 LEU A CA 1
ATOM 641 C C . LEU A 1 85 ? -10.091 5.809 -12.166 1.00 58.53 85 LEU A C 1
ATOM 643 O O . LEU A 1 85 ? -10.554 4.679 -12.036 1.00 58.53 85 LEU A O 1
ATOM 647 N N . LEU A 1 86 ? -9.768 6.573 -11.116 1.00 61.16 86 LEU A N 1
ATOM 648 C CA . LEU A 1 86 ? -10.013 6.166 -9.727 1.00 61.16 86 LEU A CA 1
ATOM 649 C C . LEU A 1 86 ? -11.434 6.486 -9.240 1.00 61.16 86 LEU A C 1
ATOM 651 O O . LEU A 1 86 ? -11.828 5.980 -8.194 1.00 61.16 86 LEU A O 1
ATOM 655 N N . CYS A 1 87 ? -12.183 7.317 -9.971 1.00 57.06 87 CYS A N 1
ATOM 656 C CA . CYS A 1 87 ? -13.518 7.787 -9.585 1.00 57.06 87 CYS A CA 1
ATOM 657 C C . CYS A 1 87 ? -14.667 7.052 -10.291 1.00 57.06 87 CYS A C 1
ATOM 659 O O . CYS A 1 87 ? -15.805 7.503 -10.207 1.00 57.06 87 CYS A O 1
ATOM 661 N N . ARG A 1 88 ? -14.399 5.957 -11.014 1.00 55.41 88 ARG A N 1
ATOM 662 C CA . ARG A 1 88 ? -15.473 5.125 -11.576 1.00 55.41 88 ARG A CA 1
ATOM 663 C C . ARG A 1 88 ? -15.849 4.064 -10.550 1.00 55.41 88 ARG A C 1
ATOM 665 O O . ARG A 1 88 ? -15.087 3.128 -10.320 1.00 55.41 88 ARG A O 1
ATOM 672 N N . GLU A 1 89 ? -16.984 4.316 -9.918 1.00 41.53 89 GLU A N 1
ATOM 673 C CA . GLU A 1 89 ? -17.681 3.454 -8.959 1.00 41.53 89 GLU A CA 1
ATOM 674 C C . GLU A 1 89 ? -18.370 2.284 -9.670 1.00 41.53 89 GLU A C 1
ATOM 676 O O . GLU A 1 89 ? -18.935 2.514 -10.768 1.00 41.53 89 GLU A O 1
#

pLDDT: mean 73.25, std 16.34, range [41.53, 97.19]

Secondary structure (DSSP, 8-state):
-PPPP----PPPSS--SPPPPHHHHHHHHHHH--PPP----TTEEEEEEEEEETTEEEEEEEETTT--EEEEEEE--TTS--GGGGS--

Radius of gyration: 23.5 Å; chains: 1; bounding box: 42×66×56 Å